Protein AF-A0A7K3ZTG3-F1 (afdb_monomer)

Solvent-accessible surface area (backbone atoms only — not comparable to full-atom values): 6901 Å² total; per-residue (Å²): 134,88,51,70,67,58,52,50,52,51,51,52,49,50,52,51,51,52,53,52,50,30,47,53,45,17,76,74,72,72,50,60,32,68,58,53,50,52,51,50,47,49,45,45,33,78,71,65,55,76,55,61,68,68,61,47,66,69,46,47,60,60,55,48,49,53,50,50,51,50,51,52,47,54,57,53,71,71,48,60,61,66,56,50,66,72,78,26,62,66,57,54,51,48,50,53,50,50,49,52,51,50,51,53,48,53,52,51,51,44,33,72,76,67,66,51,65,78,89,84,112

pLDDT: mean 88.84, std 7.59, range [48.62, 97.12]

Foldseek 3Di:
DQDPVNVVVVVVVVVVVLLVVLVVVCVVVVDDSVVVVVVVCCCCPPVVVVDDPVVCVVCVVVVVVVVVVVVVVVVVVPDPPCCCVPVPPVVVVCVVVVVVCVVCVVLVVCCVPVVDDPVVD

Radius of gyration: 20.31 Å; Cα contacts (8 Å, |Δi|>4): 37; chains: 1; bounding box: 48×40×48 Å

Mean predicted aligned error: 6.9 Å

Sequence (121 aa):
MVDTVSVALLVCGLIVIIGFSANYLFKKTGIPDMLILIFIGIICGPILGVFNPSLIGSFAPFVAAFALTYIMFDGGMNLNIRQVLTNSPKSVLLAILGFIFSVLGVAGFTMLVFNVPVEYG

Structure (mmCIF, N/CA/C/O backbone):
data_AF-A0A7K3ZTG3-F1
#
_entry.id   AF-A0A7K3ZTG3-F1
#
loop_
_atom_site.group_PDB
_atom_site.id
_atom_site.type_symbol
_atom_site.label_atom_id
_atom_site.label_alt_id
_atom_site.label_comp_id
_atom_site.label_asym_id
_atom_site.label_entity_id
_atom_site.label_seq_id
_atom_site.pdbx_PDB_ins_code
_atom_site.Cartn_x
_atom_site.Cartn_y
_atom_site.Cartn_z
_atom_site.occupancy
_atom_site.B_iso_or_equiv
_atom_site.auth_seq_id
_atom_site.auth_c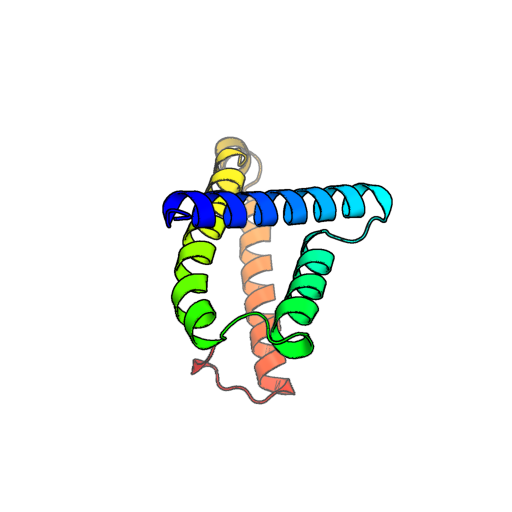omp_id
_atom_site.auth_asym_id
_atom_site.auth_atom_id
_atom_site.pdbx_PDB_model_num
ATOM 1 N N . MET A 1 1 ? 27.896 14.709 -17.436 1.00 61.84 1 MET A N 1
ATOM 2 C CA . MET A 1 1 ? 27.588 13.441 -16.743 1.00 61.84 1 MET A CA 1
ATOM 3 C C . MET A 1 1 ? 26.348 13.715 -15.913 1.00 61.84 1 MET A C 1
ATOM 5 O O . MET A 1 1 ? 26.353 14.728 -15.233 1.00 61.84 1 MET A O 1
ATOM 9 N N . VAL A 1 2 ? 25.262 12.953 -16.066 1.00 78.69 2 VAL A N 1
ATOM 10 C CA . VAL A 1 2 ? 24.070 13.155 -15.223 1.00 78.69 2 VAL A CA 1
ATOM 11 C C . VAL A 1 2 ? 24.327 12.421 -13.915 1.00 78.69 2 VAL A C 1
ATOM 13 O O . VAL A 1 2 ? 24.549 11.212 -13.940 1.00 78.69 2 VAL A O 1
ATOM 16 N N . ASP A 1 3 ? 24.350 13.145 -12.801 1.00 92.56 3 ASP A N 1
ATOM 17 C CA . ASP A 1 3 ? 24.631 12.554 -11.496 1.00 92.56 3 ASP A CA 1
ATOM 18 C C . ASP A 1 3 ? 23.443 11.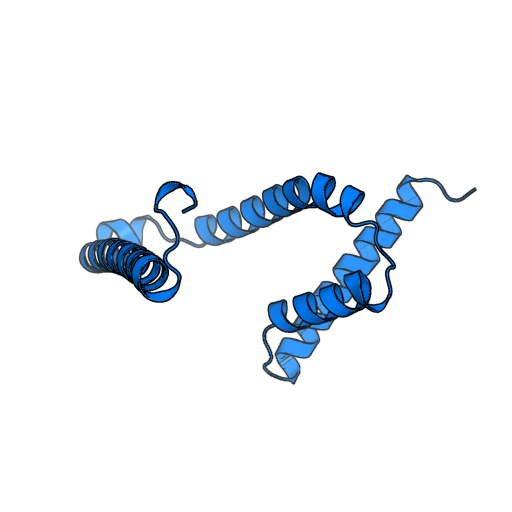715 -11.010 1.00 92.56 3 ASP A C 1
ATOM 20 O O . ASP A 1 3 ? 22.278 12.039 -11.263 1.00 92.56 3 ASP A O 1
ATOM 24 N N . THR A 1 4 ? 23.722 10.646 -10.261 1.00 90.69 4 THR A N 1
ATOM 25 C CA . THR A 1 4 ? 22.702 9.728 -9.720 1.00 90.69 4 THR A CA 1
ATOM 26 C C . THR A 1 4 ? 21.627 10.461 -8.912 1.00 90.69 4 THR A C 1
ATOM 28 O O . THR A 1 4 ? 20.450 10.114 -8.978 1.00 90.69 4 THR A O 1
ATOM 31 N N . VAL A 1 5 ? 22.015 11.520 -8.194 1.00 92.44 5 VAL A N 1
ATOM 32 C CA . VAL A 1 5 ? 21.093 12.370 -7.427 1.00 92.44 5 VAL A CA 1
ATOM 33 C C . VAL A 1 5 ? 20.111 13.094 -8.351 1.00 92.44 5 VAL A C 1
ATOM 35 O O . VAL A 1 5 ? 18.914 13.127 -8.071 1.00 92.44 5 VAL A O 1
ATOM 38 N N . SER A 1 6 ? 20.584 13.628 -9.479 1.00 93.75 6 SER A N 1
ATOM 39 C CA . SER A 1 6 ? 19.738 14.308 -10.465 1.00 93.75 6 SER A CA 1
ATOM 40 C C . SER A 1 6 ? 18.727 13.350 -11.094 1.00 93.75 6 SER A C 1
ATOM 42 O O . SER A 1 6 ? 17.563 13.712 -11.254 1.00 93.75 6 SER A O 1
ATOM 44 N N . VAL A 1 7 ? 19.143 12.115 -11.400 1.00 90.50 7 VAL A N 1
ATOM 45 C CA . VAL A 1 7 ? 18.236 11.076 -11.916 1.00 90.50 7 VAL A CA 1
ATOM 46 C C . VAL A 1 7 ? 17.179 10.709 -10.874 1.00 90.50 7 VAL A C 1
ATOM 48 O O . VAL A 1 7 ? 15.998 10.651 -11.207 1.00 90.50 7 VAL A O 1
ATOM 51 N N . ALA A 1 8 ? 17.568 10.523 -9.610 1.00 87.94 8 ALA A N 1
ATOM 52 C CA . ALA A 1 8 ? 16.629 10.209 -8.534 1.00 87.94 8 ALA A CA 1
ATOM 53 C C . ALA A 1 8 ? 15.585 11.320 -8.334 1.00 87.94 8 ALA A C 1
ATOM 55 O O . ALA A 1 8 ? 14.392 11.034 -8.245 1.00 87.94 8 ALA A O 1
ATOM 56 N N . LEU A 1 9 ? 16.010 12.588 -8.334 1.00 92.44 9 LEU A N 1
ATOM 57 C CA . LEU A 1 9 ? 15.099 13.733 -8.241 1.00 92.44 9 LEU A CA 1
ATOM 58 C C . LEU A 1 9 ? 14.130 13.797 -9.426 1.00 92.44 9 LEU A C 1
ATOM 60 O O . LEU A 1 9 ? 12.944 14.060 -9.226 1.00 92.44 9 LEU A O 1
ATOM 64 N N . LEU A 1 10 ? 14.608 13.521 -10.641 1.00 93.19 10 LEU A N 1
ATOM 65 C CA . LEU A 1 10 ? 13.769 13.496 -11.838 1.00 93.19 10 LEU A CA 1
ATOM 66 C C . LEU A 1 10 ? 12.711 12.387 -11.758 1.00 93.19 10 LEU A C 1
ATOM 68 O O . LEU A 1 10 ? 11.539 12.637 -12.039 1.00 93.19 10 LEU A O 1
ATOM 72 N N . VAL A 1 11 ? 13.098 11.183 -11.330 1.00 88.56 11 VAL A N 1
ATOM 73 C CA . VAL A 1 11 ? 12.174 10.052 -11.155 1.00 88.56 11 VAL A CA 1
ATOM 74 C C . VAL A 1 11 ? 11.140 10.351 -10.069 1.00 88.56 11 VAL A C 1
ATOM 76 O O . VAL A 1 11 ? 9.946 10.185 -10.310 1.00 88.56 11 VAL A O 1
ATOM 79 N N . CYS A 1 12 ? 11.557 10.855 -8.904 1.00 89.19 12 CYS A N 1
ATOM 80 C CA . CYS A 1 12 ? 10.631 11.265 -7.845 1.00 89.19 12 CYS A CA 1
ATOM 81 C C . CYS A 1 12 ? 9.666 12.356 -8.327 1.00 89.19 12 CYS A C 1
ATOM 83 O O . CYS A 1 12 ? 8.465 12.266 -8.077 1.00 89.19 12 CYS A O 1
ATOM 85 N N . GLY A 1 13 ? 10.164 13.354 -9.061 1.00 94.56 13 GLY A N 1
ATOM 86 C CA . GLY A 1 13 ? 9.337 14.402 -9.655 1.00 94.56 13 GLY A CA 1
ATOM 87 C C . GLY A 1 13 ? 8.288 13.842 -10.617 1.00 94.56 13 GLY A C 1
ATOM 88 O O . GLY A 1 13 ? 7.117 14.200 -10.516 1.00 94.56 13 GLY A O 1
ATOM 89 N N . LEU A 1 14 ? 8.672 12.910 -11.495 1.00 92.81 14 LEU A N 1
ATOM 90 C CA . LEU A 1 14 ? 7.734 12.221 -12.386 1.00 92.81 14 LEU A CA 1
ATOM 91 C C . LEU A 1 14 ? 6.663 11.449 -11.609 1.00 92.81 14 LEU A C 1
ATOM 93 O O . LEU A 1 14 ? 5.486 11.556 -11.945 1.00 92.81 14 LEU A O 1
ATOM 97 N N . ILE A 1 15 ? 7.042 10.722 -10.553 1.00 90.06 15 ILE A N 1
ATOM 98 C CA . ILE A 1 15 ? 6.092 9.987 -9.703 1.00 90.06 15 ILE A CA 1
ATOM 99 C C . ILE A 1 15 ? 5.081 10.951 -9.068 1.00 90.06 15 ILE A C 1
ATOM 101 O O . ILE A 1 15 ? 3.877 10.694 -9.118 1.00 90.06 15 ILE A O 1
ATOM 105 N N . VAL A 1 16 ? 5.542 12.083 -8.525 1.00 92.44 16 VAL A N 1
ATOM 106 C CA . VAL A 1 16 ? 4.667 13.106 -7.930 1.00 92.44 16 VAL A CA 1
ATOM 107 C C . VAL A 1 16 ? 3.725 13.704 -8.975 1.00 92.44 16 VAL A C 1
ATOM 109 O O . VAL A 1 16 ? 2.528 13.826 -8.716 1.00 92.44 16 VAL A O 1
ATOM 112 N N . ILE A 1 17 ? 4.227 14.034 -10.168 1.00 95.56 17 ILE A N 1
ATOM 113 C CA . ILE A 1 17 ? 3.410 14.574 -11.264 1.00 95.56 17 ILE A CA 1
ATOM 114 C C . ILE A 1 17 ? 2.338 13.568 -11.688 1.00 95.56 17 ILE A C 1
ATOM 116 O O . ILE A 1 17 ? 1.181 13.954 -11.858 1.00 95.56 17 ILE A O 1
ATOM 120 N N . ILE A 1 18 ? 2.689 12.289 -11.833 1.00 93.12 18 ILE A N 1
ATOM 121 C CA . ILE A 1 18 ? 1.737 11.229 -12.191 1.00 93.12 18 ILE A CA 1
ATOM 122 C C . ILE A 1 18 ? 0.675 11.080 -11.098 1.00 93.12 18 ILE A C 1
ATOM 124 O O . ILE A 1 18 ? -0.515 11.076 -11.410 1.00 93.12 18 ILE A O 1
ATOM 128 N N . GLY A 1 19 ? 1.079 11.022 -9.826 1.00 91.31 19 GLY A N 1
ATOM 129 C CA . GLY A 1 19 ? 0.158 10.912 -8.692 1.00 91.31 19 GLY A CA 1
ATOM 130 C C . GLY A 1 19 ? -0.812 12.090 -8.607 1.00 91.31 19 GLY A C 1
ATOM 131 O O . GLY A 1 19 ? -2.024 11.899 -8.515 1.00 91.31 19 GLY A O 1
ATOM 132 N N . PHE A 1 20 ? -0.303 13.317 -8.729 1.00 93.81 20 PHE A N 1
ATOM 133 C CA . PHE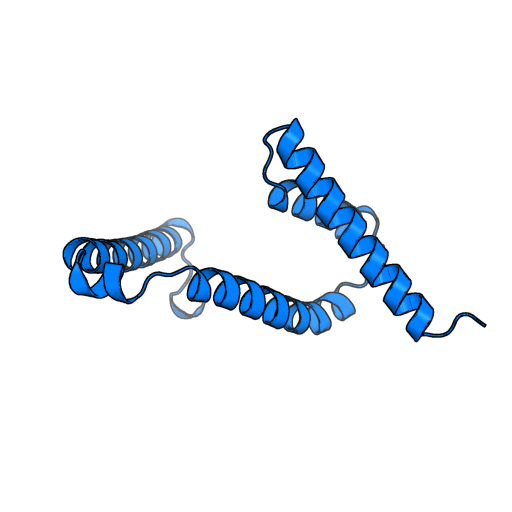 A 1 20 ? -1.141 14.514 -8.725 1.00 93.81 20 PHE A CA 1
ATOM 134 C C . PHE A 1 20 ? -2.069 14.575 -9.944 1.00 93.81 20 PHE A C 1
ATOM 136 O O . PHE A 1 20 ? -3.237 14.939 -9.813 1.00 93.81 20 PHE A O 1
ATOM 143 N N . SER A 1 21 ? -1.586 14.168 -11.120 1.00 93.69 21 SER A N 1
ATOM 144 C CA . SER A 1 21 ? -2.398 14.103 -12.340 1.00 93.69 21 SER A CA 1
ATOM 145 C C . SER A 1 21 ? -3.523 13.075 -12.217 1.00 93.69 21 SER A C 1
ATOM 147 O O . SER A 1 21 ? -4.648 13.360 -12.623 1.00 93.69 21 SER A O 1
ATOM 149 N N . ALA A 1 22 ? -3.258 11.912 -11.615 1.00 91.19 22 ALA A N 1
ATOM 150 C CA . ALA A 1 22 ? -4.275 10.903 -11.329 1.00 91.19 22 ALA A CA 1
ATOM 151 C C . ALA A 1 22 ? -5.329 11.431 -10.343 1.00 91.19 22 ALA A C 1
ATOM 153 O O . ALA A 1 22 ? -6.525 11.279 -10.590 1.00 91.19 22 ALA A O 1
ATOM 154 N N . ASN A 1 23 ? -4.907 12.127 -9.283 1.00 91.81 23 ASN A N 1
ATOM 155 C CA . ASN A 1 23 ? -5.828 12.755 -8.334 1.00 91.81 23 ASN A CA 1
ATOM 156 C C . ASN A 1 23 ? -6.668 13.872 -8.979 1.00 91.81 23 ASN A C 1
ATOM 158 O O . ASN A 1 23 ? -7.867 13.996 -8.726 1.00 91.81 23 ASN A O 1
ATOM 162 N N . TYR A 1 24 ? -6.063 14.664 -9.865 1.00 92.00 24 TYR A N 1
ATOM 163 C CA . TYR A 1 24 ? -6.780 15.668 -10.645 1.00 92.00 24 TYR A CA 1
ATOM 164 C C . TYR A 1 24 ? -7.813 15.025 -11.583 1.00 92.00 24 TYR A C 1
ATOM 166 O O . TYR A 1 24 ? -8.952 15.492 -11.655 1.00 92.00 24 TYR A O 1
ATOM 174 N N . LEU A 1 25 ? -7.453 13.926 -12.256 1.00 89.81 25 LEU A N 1
ATOM 175 C CA . LEU A 1 25 ? -8.390 13.151 -13.068 1.00 89.81 25 LEU A CA 1
ATOM 176 C C . LEU A 1 25 ? -9.533 12.596 -12.220 1.00 89.81 25 LEU A C 1
ATOM 178 O O . LEU A 1 25 ? -10.679 12.749 -12.628 1.00 89.81 25 LEU A O 1
ATOM 182 N N . PHE A 1 26 ? -9.249 12.043 -11.037 1.00 89.62 26 PHE A N 1
ATOM 183 C CA . PHE A 1 26 ? -10.268 11.573 -10.095 1.00 89.62 26 PHE A CA 1
ATOM 184 C C . PHE A 1 26 ? -11.300 12.660 -9.790 1.00 89.62 26 PHE A C 1
ATOM 186 O O . PHE A 1 26 ? -12.499 12.415 -9.900 1.00 89.62 26 PHE A O 1
ATOM 193 N N . LYS A 1 27 ? -10.859 13.890 -9.500 1.00 88.19 27 LYS A N 1
ATOM 194 C CA . LYS A 1 27 ? -11.777 15.011 -9.238 1.00 88.19 27 LYS A CA 1
ATOM 195 C C . LYS A 1 27 ? -12.669 15.359 -10.432 1.00 88.19 27 LYS A C 1
ATOM 197 O O . LYS A 1 27 ? -13.753 15.896 -10.232 1.00 88.19 27 LYS A O 1
ATOM 202 N N . LYS A 1 28 ? -12.224 15.078 -11.661 1.00 89.81 28 LYS A N 1
ATOM 203 C CA . LYS A 1 28 ? -12.962 15.388 -12.893 1.00 89.81 28 LYS A CA 1
ATOM 204 C C . LYS A 1 28 ? -13.856 14.240 -13.373 1.00 89.81 28 LYS A C 1
ATOM 206 O O . LYS A 1 28 ? -14.932 14.506 -13.896 1.00 89.81 28 LYS A O 1
ATOM 211 N N . THR A 1 29 ? -13.415 12.988 -13.245 1.00 87.06 29 THR A N 1
ATOM 212 C CA . THR A 1 29 ? -14.113 11.797 -13.766 1.00 87.06 29 THR A CA 1
ATOM 213 C C . THR A 1 29 ? -14.863 11.013 -12.692 1.00 87.06 29 THR A C 1
ATOM 215 O O . THR A 1 29 ? -15.711 10.193 -13.030 1.00 87.06 29 THR A O 1
ATOM 218 N N . GLY A 1 30 ? -14.557 11.239 -11.412 1.00 87.88 30 GLY A N 1
ATOM 219 C CA . GLY A 1 30 ? -15.090 10.482 -10.277 1.00 87.88 30 GLY A CA 1
ATOM 220 C C . GLY A 1 30 ? -14.446 9.105 -10.074 1.00 87.88 30 GLY A C 1
ATOM 221 O O . GLY A 1 30 ? -14.811 8.403 -9.135 1.00 87.88 30 GLY A O 1
ATOM 222 N N . ILE A 1 31 ? -13.490 8.704 -10.922 1.00 89.75 31 ILE A N 1
ATOM 223 C CA . ILE A 1 31 ? -12.809 7.402 -10.833 1.00 89.75 31 ILE A CA 1
ATOM 224 C C . ILE A 1 31 ? -11.688 7.485 -9.791 1.00 89.75 31 ILE A C 1
ATOM 226 O O . ILE A 1 31 ? -10.790 8.303 -9.994 1.00 89.75 31 ILE A O 1
ATOM 230 N N . PRO A 1 32 ? -11.689 6.655 -8.727 1.00 89.25 32 PRO A N 1
ATOM 231 C CA . PRO A 1 32 ? -10.650 6.669 -7.698 1.00 89.25 32 PRO A CA 1
ATOM 232 C C . PRO A 1 32 ? -9.237 6.689 -8.290 1.00 89.25 32 PRO A C 1
ATOM 234 O O . PRO A 1 32 ? -8.904 5.882 -9.162 1.00 89.25 32 PRO A O 1
ATOM 237 N N . ASP A 1 33 ? -8.396 7.594 -7.798 1.00 92.06 33 ASP A N 1
ATOM 238 C CA . ASP A 1 33 ? -7.022 7.788 -8.274 1.00 92.06 33 ASP A CA 1
ATOM 239 C C . ASP A 1 33 ? -6.170 6.517 -8.160 1.00 92.06 33 ASP A C 1
ATOM 241 O O . ASP A 1 33 ? -5.395 6.214 -9.070 1.00 92.06 33 ASP A O 1
ATOM 245 N N . MET A 1 34 ? -6.382 5.715 -7.115 1.00 91.69 34 MET A N 1
ATOM 246 C CA . MET A 1 34 ? -5.759 4.399 -6.955 1.00 91.69 34 MET A CA 1
ATOM 247 C C . MET A 1 34 ? -6.007 3.480 -8.164 1.00 91.69 34 MET A C 1
ATOM 249 O O . MET A 1 34 ? -5.081 2.805 -8.605 1.00 91.69 34 MET A O 1
ATOM 253 N N . LEU A 1 35 ? -7.214 3.470 -8.747 1.00 93.19 35 LEU A N 1
ATOM 254 C CA . LEU A 1 35 ? -7.512 2.637 -9.921 1.00 93.19 35 LEU A CA 1
ATOM 255 C C . LEU A 1 35 ? -6.736 3.108 -11.154 1.00 93.19 35 LEU A C 1
ATOM 257 O O . LEU A 1 35 ? -6.206 2.289 -11.904 1.00 93.19 35 LEU A O 1
ATOM 261 N N . ILE A 1 36 ? -6.633 4.426 -11.340 1.00 91.69 36 ILE A N 1
ATOM 262 C CA . ILE A 1 36 ? -5.861 5.029 -12.433 1.00 91.69 36 ILE A CA 1
ATOM 263 C C . ILE A 1 36 ? -4.378 4.667 -12.281 1.00 91.69 36 ILE A C 1
ATOM 265 O O . ILE A 1 36 ? -3.739 4.259 -13.250 1.00 91.69 36 ILE A O 1
ATOM 269 N N . LEU A 1 37 ? -3.838 4.757 -11.064 1.00 92.06 37 LEU A N 1
ATOM 270 C CA . LEU A 1 37 ? -2.452 4.400 -10.758 1.00 92.06 37 LEU A CA 1
ATOM 271 C C . LEU A 1 37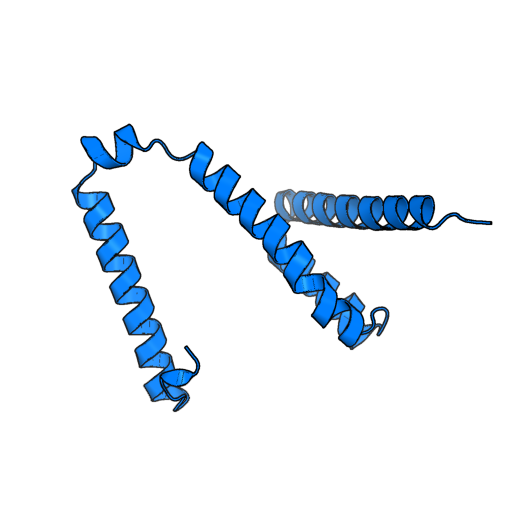 ? -2.172 2.909 -10.981 1.00 92.06 37 LEU A C 1
ATOM 273 O O . LEU A 1 37 ? -1.146 2.575 -11.574 1.00 92.06 37 LEU A O 1
ATOM 277 N N . ILE A 1 38 ? -3.086 2.017 -10.581 1.00 92.81 38 ILE A N 1
ATOM 278 C CA . ILE A 1 38 ? -2.988 0.575 -10.866 1.00 92.81 38 ILE A CA 1
ATOM 279 C C . ILE A 1 38 ? -2.944 0.338 -12.378 1.00 92.81 38 ILE A C 1
ATOM 281 O O . ILE A 1 38 ? -2.091 -0.406 -12.861 1.00 92.81 38 ILE A O 1
ATOM 285 N N . PHE A 1 39 ? -3.819 0.998 -13.138 1.00 92.56 39 PHE A N 1
ATOM 286 C CA . PHE A 1 39 ? -3.876 0.846 -14.589 1.00 92.56 39 PHE A CA 1
ATOM 287 C C . PHE A 1 39 ? -2.588 1.323 -15.273 1.00 92.56 39 PHE A C 1
ATOM 289 O O . PHE A 1 39 ? -2.034 0.614 -16.113 1.00 92.56 39 PHE A O 1
ATOM 296 N N . ILE A 1 40 ? -2.059 2.479 -14.861 1.00 91.12 40 ILE A N 1
ATOM 297 C CA . ILE A 1 40 ? -0.757 2.982 -15.321 1.00 91.12 40 ILE A CA 1
ATOM 298 C C . ILE A 1 40 ? 0.357 1.989 -14.968 1.00 91.12 40 ILE A C 1
ATOM 300 O O . ILE A 1 40 ? 1.197 1.695 -15.813 1.00 91.12 40 ILE A O 1
ATOM 304 N N . GLY A 1 41 ? 0.345 1.423 -13.758 1.00 89.88 41 GLY A N 1
ATOM 305 C CA . GLY A 1 41 ? 1.310 0.410 -13.329 1.00 89.88 41 GLY A CA 1
ATOM 306 C C . GLY A 1 41 ? 1.283 -0.852 -14.196 1.00 89.88 41 GLY A C 1
ATOM 307 O O . GLY A 1 41 ? 2.338 -1.345 -14.588 1.00 89.88 41 GLY A O 1
ATOM 308 N N . ILE A 1 42 ? 0.095 -1.345 -14.558 1.00 91.50 42 ILE A N 1
ATOM 309 C CA . ILE A 1 42 ? -0.070 -2.498 -15.461 1.00 91.50 42 ILE A CA 1
ATOM 310 C C . ILE A 1 42 ? 0.433 -2.164 -16.873 1.00 91.50 42 ILE A C 1
ATOM 312 O O . ILE A 1 42 ? 1.089 -2.984 -17.513 1.00 91.50 42 ILE A O 1
ATOM 316 N N . ILE A 1 43 ? 0.173 -0.952 -17.363 1.00 92.25 43 ILE A N 1
ATOM 317 C CA . ILE A 1 43 ? 0.679 -0.511 -18.665 1.00 92.25 43 ILE A CA 1
ATOM 318 C C . ILE A 1 43 ? 2.209 -0.432 -18.645 1.00 92.25 43 ILE A C 1
ATOM 320 O O . ILE A 1 43 ? 2.880 -1.053 -19.467 1.00 92.25 43 ILE A O 1
ATOM 324 N N . CYS A 1 44 ? 2.797 0.273 -17.685 1.00 89.00 44 CYS A N 1
ATOM 325 C CA . CYS A 1 44 ? 4.244 0.465 -17.654 1.00 89.00 44 CYS A CA 1
ATOM 326 C C . CYS A 1 44 ? 5.027 -0.798 -17.250 1.00 89.00 44 CYS A C 1
ATOM 328 O O . CYS A 1 44 ? 6.174 -0.954 -17.669 1.00 89.00 44 CYS A O 1
ATOM 330 N N . GLY A 1 45 ? 4.431 -1.681 -16.445 1.00 87.12 45 GLY A N 1
ATOM 331 C CA . GLY A 1 45 ? 5.042 -2.917 -15.960 1.00 87.12 45 GLY A CA 1
ATOM 332 C C . GLY A 1 45 ? 5.047 -4.020 -17.025 1.00 87.12 45 GLY A C 1
ATOM 333 O O . GLY A 1 45 ? 5.985 -4.082 -17.814 1.00 87.12 45 GLY A O 1
ATOM 334 N N . PRO A 1 46 ? 4.041 -4.911 -17.061 1.00 85.94 46 PRO A N 1
ATOM 335 C CA . PRO A 1 46 ? 4.020 -6.048 -17.982 1.00 85.94 46 PRO A CA 1
ATOM 336 C C . PRO A 1 46 ? 3.840 -5.675 -19.459 1.00 85.94 46 PRO A C 1
ATOM 338 O O . PRO A 1 46 ? 4.379 -6.378 -20.308 1.00 85.94 46 PRO A O 1
ATOM 341 N N . ILE A 1 47 ? 3.094 -4.611 -19.788 1.00 91.06 47 ILE A N 1
ATOM 342 C CA . ILE A 1 47 ? 2.761 -4.309 -21.193 1.00 91.06 47 ILE A CA 1
ATOM 343 C C . ILE A 1 47 ? 3.944 -3.656 -21.919 1.00 91.06 47 ILE A C 1
ATOM 345 O O . ILE A 1 47 ? 4.311 -4.105 -23.002 1.00 91.06 47 ILE A O 1
ATOM 349 N N . LEU A 1 48 ? 4.554 -2.615 -21.342 1.00 89.75 48 LEU A N 1
ATOM 350 C CA . LEU A 1 48 ? 5.728 -1.968 -21.941 1.00 89.75 48 LEU A CA 1
ATOM 351 C C . LEU A 1 48 ? 7.070 -2.592 -21.519 1.00 89.75 48 LEU A C 1
ATOM 353 O O . LEU A 1 48 ? 8.075 -2.334 -22.177 1.00 89.75 48 LEU A O 1
ATOM 357 N N . GLY A 1 49 ? 7.123 -3.371 -20.433 1.00 86.69 49 GLY A N 1
ATOM 358 C CA . GLY A 1 49 ? 8.363 -3.997 -19.959 1.00 86.69 49 GLY A CA 1
ATOM 359 C C . GLY A 1 49 ? 9.430 -2.999 -19.492 1.00 86.69 49 GLY A C 1
ATOM 360 O O . GLY A 1 49 ? 10.614 -3.326 -19.496 1.00 86.69 49 GLY A O 1
ATOM 361 N N . VAL A 1 50 ? 9.036 -1.776 -19.110 1.00 85.12 50 VAL A N 1
ATOM 362 C CA . VAL A 1 50 ? 9.974 -0.680 -18.779 1.00 85.12 50 VAL A CA 1
ATOM 363 C C . VAL A 1 50 ? 10.736 -0.960 -17.485 1.00 85.12 50 VAL A C 1
ATOM 365 O O . VAL A 1 50 ? 11.845 -0.466 -17.286 1.00 85.12 50 VAL A O 1
ATOM 368 N N . PHE A 1 51 ? 10.145 -1.751 -16.591 1.00 83.50 51 PHE A N 1
ATOM 369 C CA . PHE A 1 51 ? 10.686 -2.001 -15.266 1.00 83.50 51 PHE A CA 1
ATOM 370 C C . PHE A 1 51 ? 11.099 -3.459 -15.077 1.00 83.50 51 PHE A C 1
ATOM 372 O O . PHE A 1 51 ? 10.386 -4.380 -15.470 1.00 83.50 51 PHE A O 1
ATOM 379 N N . ASN A 1 52 ? 12.234 -3.671 -14.405 1.00 83.81 52 ASN A N 1
ATOM 380 C CA . ASN A 1 52 ? 12.699 -5.005 -14.039 1.00 83.81 52 ASN A CA 1
ATOM 381 C C . ASN A 1 52 ? 11.932 -5.516 -12.798 1.00 83.81 52 ASN A C 1
ATOM 383 O O . ASN A 1 52 ? 12.059 -4.906 -11.728 1.00 83.81 52 ASN A O 1
ATOM 387 N N . PRO A 1 53 ? 11.180 -6.632 -12.893 1.00 84.38 53 PRO A N 1
ATOM 388 C CA . PRO A 1 53 ? 10.377 -7.144 -11.782 1.00 84.38 53 PRO A CA 1
ATOM 389 C C . PRO A 1 53 ? 11.193 -7.460 -10.526 1.00 84.38 53 PRO A C 1
ATOM 391 O O . PRO A 1 53 ? 10.707 -7.243 -9.420 1.00 84.38 53 PRO A O 1
ATOM 394 N N . SER A 1 54 ? 12.440 -7.917 -10.674 1.00 87.25 54 SER A N 1
ATOM 395 C CA . SER A 1 54 ? 13.305 -8.261 -9.542 1.00 87.25 54 SER A CA 1
ATOM 396 C C . SER A 1 54 ? 13.716 -7.023 -8.746 1.00 87.25 54 SER A C 1
ATOM 398 O O . SER A 1 54 ? 13.666 -7.034 -7.519 1.00 87.25 54 SER A O 1
ATOM 400 N N . LEU A 1 55 ? 14.060 -5.927 -9.434 1.00 84.56 55 LEU A N 1
ATOM 401 C CA . LEU A 1 55 ? 14.397 -4.659 -8.776 1.00 84.56 55 LEU A CA 1
ATOM 402 C C . LEU A 1 55 ? 13.185 -4.069 -8.045 1.00 84.56 55 LEU A C 1
ATOM 404 O O . LEU A 1 55 ? 13.313 -3.607 -6.912 1.00 84.56 55 LEU A O 1
ATOM 408 N N . ILE A 1 56 ? 12.003 -4.125 -8.666 1.00 84.81 56 ILE A N 1
ATOM 409 C CA . ILE A 1 56 ? 10.759 -3.665 -8.038 1.00 84.81 56 ILE A CA 1
ATOM 410 C C . ILE A 1 56 ? 10.415 -4.541 -6.834 1.00 84.81 56 ILE A C 1
ATOM 412 O O . ILE A 1 56 ? 10.096 -4.003 -5.784 1.00 84.81 56 ILE A 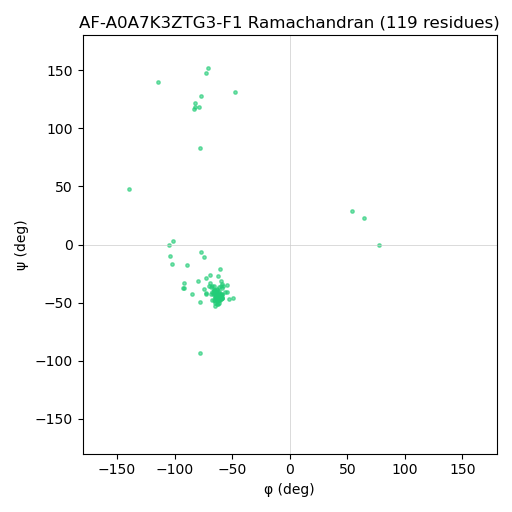O 1
ATOM 416 N N . GLY A 1 57 ? 10.511 -5.867 -6.949 1.00 87.69 57 GLY A N 1
ATOM 417 C CA . GLY A 1 57 ? 10.185 -6.794 -5.864 1.00 87.69 57 GLY A CA 1
ATOM 418 C C . GLY A 1 57 ? 11.040 -6.582 -4.614 1.00 87.69 57 GLY A C 1
ATOM 419 O O . GLY A 1 57 ? 10.531 -6.684 -3.501 1.00 87.69 57 GLY A O 1
ATOM 420 N N . SER A 1 58 ? 12.315 -6.219 -4.776 1.00 90.31 58 SER A N 1
ATOM 421 C CA . SER A 1 58 ? 13.189 -5.891 -3.643 1.00 90.31 58 SER A CA 1
ATOM 422 C C . SER A 1 58 ? 12.982 -4.474 -3.100 1.00 90.31 58 SER A C 1
ATOM 424 O O . SER A 1 58 ? 13.157 -4.264 -1.904 1.00 90.31 58 SER A O 1
ATOM 426 N N . PHE A 1 59 ? 12.616 -3.496 -3.937 1.00 86.94 59 PHE A N 1
ATOM 427 C CA . PHE A 1 59 ? 12.497 -2.090 -3.523 1.00 86.94 59 PHE A CA 1
ATOM 428 C C . PHE A 1 59 ? 11.088 -1.694 -3.049 1.00 86.94 59 PHE A C 1
ATOM 430 O O . PHE A 1 59 ? 10.940 -0.879 -2.136 1.00 86.94 59 PHE A O 1
ATOM 437 N N . ALA A 1 60 ? 10.044 -2.286 -3.632 1.00 89.31 60 ALA A N 1
ATOM 438 C CA . ALA A 1 60 ? 8.646 -1.988 -3.335 1.00 89.31 60 ALA A CA 1
ATOM 439 C C . ALA A 1 60 ? 8.285 -2.147 -1.849 1.0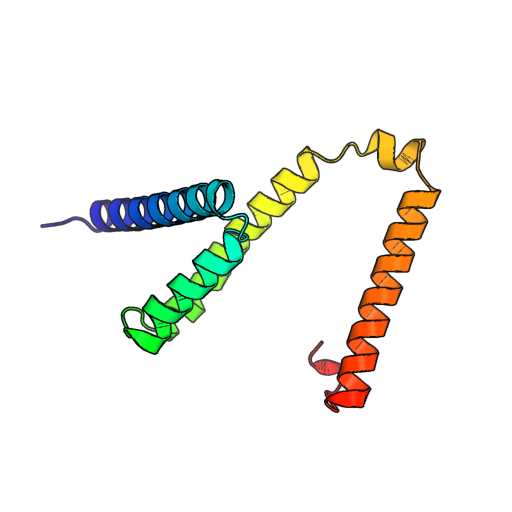0 89.31 60 ALA A C 1
ATOM 441 O O . ALA A 1 60 ? 7.598 -1.260 -1.347 1.00 89.31 60 ALA A O 1
ATOM 442 N N . PRO A 1 61 ? 8.764 -3.171 -1.109 1.00 93.94 61 PRO A N 1
ATOM 443 C CA . PRO A 1 61 ? 8.479 -3.288 0.320 1.00 93.94 61 PRO A CA 1
ATOM 444 C C . PRO A 1 61 ? 8.959 -2.082 1.134 1.00 93.94 61 PRO A C 1
ATOM 446 O O . PRO A 1 61 ? 8.255 -1.640 2.038 1.00 93.94 61 PRO A O 1
ATOM 449 N N . PHE A 1 62 ? 10.113 -1.498 0.793 1.00 93.06 62 PHE A N 1
ATOM 450 C CA . PHE A 1 62 ? 10.631 -0.317 1.489 1.00 93.06 62 PHE A CA 1
ATOM 451 C C . PHE A 1 62 ? 9.745 0.905 1.245 1.00 93.06 62 PHE A C 1
ATOM 453 O O . PHE A 1 62 ? 9.348 1.584 2.190 1.00 93.06 62 PHE A O 1
ATOM 460 N N . VAL A 1 63 ? 9.380 1.163 -0.014 1.00 90.19 63 VAL A N 1
ATOM 461 C CA . VAL A 1 63 ? 8.491 2.282 -0.368 1.00 90.19 63 VAL A CA 1
ATOM 462 C C . VAL A 1 63 ? 7.100 2.082 0.228 1.00 90.19 63 VAL A C 1
ATOM 464 O O . VAL A 1 63 ? 6.533 3.024 0.776 1.00 90.19 63 VAL A O 1
ATOM 467 N N . ALA A 1 64 ? 6.565 0.861 0.171 1.00 93.25 64 ALA A N 1
ATOM 468 C CA . ALA A 1 64 ? 5.279 0.510 0.760 1.00 93.25 64 ALA A CA 1
ATOM 469 C C . ALA A 1 64 ? 5.286 0.705 2.279 1.00 93.25 64 ALA A C 1
ATOM 471 O O . ALA A 1 64 ? 4.321 1.239 2.812 1.00 93.25 64 ALA A O 1
ATOM 472 N N . ALA A 1 65 ? 6.375 0.357 2.971 1.00 96.19 65 ALA A N 1
ATOM 473 C CA . ALA A 1 65 ? 6.514 0.611 4.400 1.00 96.19 65 ALA A CA 1
ATOM 474 C C . ALA A 1 65 ? 6.481 2.114 4.719 1.00 96.19 65 ALA A C 1
ATOM 476 O O . ALA A 1 65 ? 5.751 2.526 5.621 1.00 96.19 65 ALA A O 1
ATOM 477 N N . PHE A 1 66 ? 7.203 2.947 3.960 1.00 94.88 66 PHE A N 1
ATOM 478 C CA . PHE A 1 66 ? 7.149 4.405 4.126 1.00 94.88 66 PHE A CA 1
ATOM 479 C C . PHE A 1 66 ? 5.756 4.970 3.828 1.00 94.88 66 PHE A C 1
ATOM 481 O O . PHE A 1 66 ? 5.233 5.754 4.619 1.00 94.88 66 PHE A O 1
ATOM 488 N N . ALA A 1 67 ? 5.135 4.545 2.727 1.00 93.56 67 ALA A N 1
ATOM 489 C CA . ALA A 1 67 ? 3.799 4.984 2.339 1.00 93.56 67 ALA A CA 1
ATOM 490 C C . ALA A 1 67 ? 2.746 4.572 3.377 1.00 93.56 67 ALA A C 1
ATOM 492 O O . ALA A 1 67 ? 1.967 5.410 3.822 1.00 93.56 67 ALA A O 1
ATOM 493 N N . LEU A 1 68 ? 2.758 3.312 3.819 1.00 96.44 68 LEU A N 1
ATOM 494 C CA . LEU A 1 68 ? 1.854 2.799 4.846 1.00 96.44 68 LEU A CA 1
ATOM 495 C C . LEU A 1 68 ? 2.058 3.525 6.173 1.00 96.44 68 LEU A C 1
ATOM 497 O O . LEU A 1 68 ? 1.081 3.919 6.799 1.00 96.44 68 LEU A O 1
ATOM 501 N N . THR A 1 69 ? 3.310 3.750 6.579 1.00 96.94 69 THR A N 1
ATOM 502 C CA . THR A 1 69 ? 3.625 4.510 7.797 1.00 96.94 69 THR A CA 1
ATOM 503 C C . THR A 1 69 ? 3.045 5.916 7.717 1.00 96.94 69 THR A C 1
ATOM 505 O O . THR A 1 69 ? 2.391 6.350 8.658 1.00 96.94 69 THR A O 1
ATOM 508 N N . TYR A 1 70 ? 3.219 6.611 6.590 1.00 94.44 70 TYR A N 1
ATOM 509 C CA . TYR A 1 70 ? 2.648 7.941 6.386 1.00 94.44 70 TYR A CA 1
ATOM 510 C C . TYR A 1 70 ? 1.112 7.927 6.411 1.00 94.44 70 TYR A C 1
ATOM 512 O O . TYR A 1 70 ? 0.513 8.733 7.117 1.00 94.44 70 TYR A O 1
ATOM 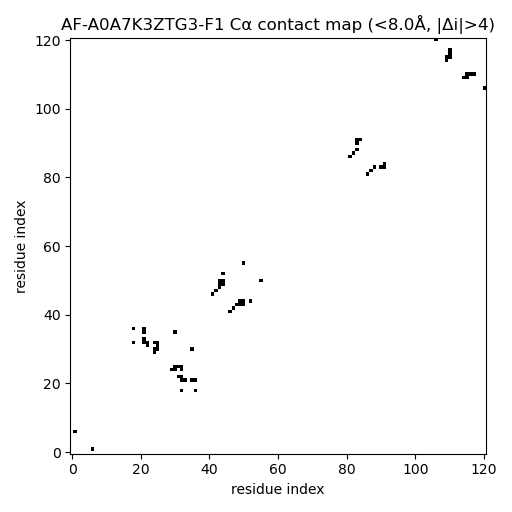520 N N . ILE A 1 71 ? 0.473 6.984 5.711 1.00 94.38 71 ILE A N 1
ATOM 521 C CA . ILE A 1 71 ? -0.993 6.845 5.671 1.00 94.38 71 ILE A CA 1
ATOM 522 C C . ILE A 1 71 ? -1.558 6.527 7.063 1.00 94.38 71 ILE A C 1
ATOM 524 O O . IL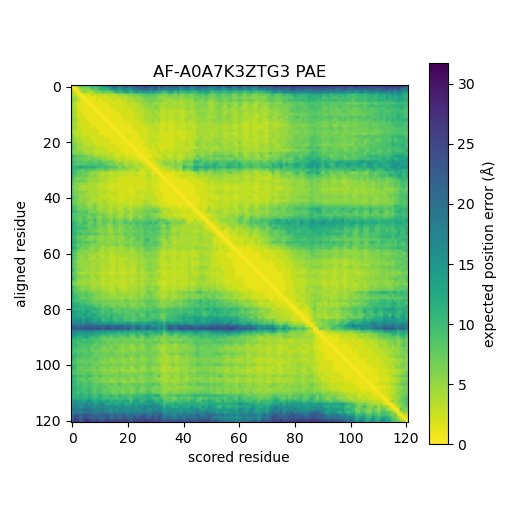E A 1 71 ? -2.543 7.130 7.484 1.00 94.38 71 ILE A O 1
ATOM 528 N N . MET A 1 72 ? -0.941 5.600 7.802 1.00 95.75 72 MET A N 1
ATOM 529 C CA . MET A 1 72 ? -1.360 5.261 9.166 1.00 95.75 72 MET A CA 1
ATOM 530 C C . MET A 1 72 ? -1.121 6.414 10.137 1.00 95.75 72 MET A C 1
ATOM 532 O O . MET A 1 72 ? -1.928 6.626 11.040 1.00 95.75 72 MET A O 1
ATOM 536 N N . PHE A 1 73 ? -0.036 7.166 9.952 1.00 96.56 73 PHE A N 1
ATOM 537 C CA . PHE A 1 73 ? 0.253 8.347 10.753 1.00 96.56 73 PHE A CA 1
ATOM 538 C C . PHE A 1 73 ? -0.782 9.449 10.513 1.00 96.56 73 PHE A C 1
ATOM 540 O O . PHE A 1 73 ? -1.344 9.966 11.475 1.00 96.56 73 PHE A O 1
ATOM 547 N N . ASP A 1 74 ? -1.100 9.755 9.255 1.00 95.19 74 ASP A N 1
ATOM 548 C CA . ASP A 1 74 ? -2.139 10.724 8.900 1.00 95.19 74 ASP A CA 1
ATOM 549 C C . ASP A 1 74 ? -3.520 10.294 9.423 1.00 95.19 74 ASP A C 1
ATOM 551 O O . ASP A 1 74 ? -4.198 11.059 10.114 1.00 95.19 74 ASP A O 1
ATOM 555 N N . GLY A 1 75 ? -3.906 9.032 9.210 1.00 92.44 75 GLY A N 1
ATOM 556 C CA . GLY A 1 75 ? -5.157 8.483 9.741 1.00 92.44 75 GLY A CA 1
ATOM 557 C C . GLY A 1 75 ? -5.222 8.491 11.273 1.00 92.44 75 GLY A C 1
ATOM 558 O O . GLY A 1 75 ? -6.276 8.763 11.848 1.00 92.44 75 GLY A O 1
ATOM 559 N N . GLY A 1 76 ? -4.096 8.240 11.946 1.00 91.62 76 GLY A N 1
ATOM 560 C CA . GLY A 1 76 ? -3.987 8.253 13.404 1.00 91.62 76 GLY A CA 1
ATOM 561 C C . GLY A 1 76 ? -4.026 9.658 14.007 1.00 91.62 76 GLY A C 1
ATOM 562 O O . GLY A 1 76 ? -4.719 9.871 14.999 1.00 91.62 76 GLY A O 1
ATOM 563 N N . MET A 1 77 ? -3.338 10.634 13.406 1.00 93.19 77 MET A N 1
ATOM 564 C CA . MET A 1 77 ? -3.346 12.030 13.867 1.00 93.19 77 MET A CA 1
ATOM 565 C C . MET A 1 77 ? -4.722 12.686 13.732 1.00 93.19 77 MET A C 1
ATOM 567 O O . MET A 1 77 ? -5.108 13.485 14.584 1.00 93.19 77 MET A O 1
ATOM 571 N N . ASN A 1 78 ? -5.470 12.343 12.683 1.00 91.31 78 ASN A N 1
ATOM 572 C CA . ASN A 1 78 ? -6.831 12.837 12.477 1.00 91.31 78 ASN A CA 1
ATOM 573 C C . ASN A 1 78 ? -7.872 12.127 13.370 1.00 91.31 78 ASN A C 1
ATOM 575 O O . ASN A 1 78 ? -9.037 12.533 13.407 1.00 91.31 78 ASN A O 1
ATOM 579 N N . LEU A 1 79 ? -7.483 11.086 14.119 1.00 89.69 79 LEU A N 1
ATOM 580 C CA . LEU A 1 79 ? -8.383 10.347 14.999 1.00 89.69 79 LEU A CA 1
ATOM 581 C C . LEU A 1 79 ? -8.545 11.053 16.352 1.00 89.69 79 LEU A C 1
ATOM 583 O O . LEU A 1 79 ? -7.621 11.147 17.160 1.00 89.69 79 LEU A O 1
ATOM 587 N N . ASN A 1 80 ? -9.768 11.487 16.666 1.00 88.25 80 ASN A N 1
ATOM 588 C CA . ASN A 1 80 ? -10.081 12.035 17.985 1.00 88.25 80 ASN A CA 1
ATOM 589 C C . ASN A 1 80 ? -10.264 10.907 19.017 1.00 88.25 80 ASN A C 1
ATOM 591 O O . ASN A 1 80 ? -11.383 10.488 19.321 1.00 88.25 80 ASN A O 1
ATOM 595 N N . ILE A 1 81 ? -9.145 10.424 19.567 1.00 86.06 81 ILE A N 1
ATOM 596 C CA . ILE A 1 81 ? -9.077 9.312 20.534 1.00 86.06 81 ILE A CA 1
ATOM 597 C C . ILE A 1 81 ? -10.085 9.508 21.676 1.00 86.06 81 ILE A C 1
ATOM 599 O O . ILE A 1 81 ? -10.840 8.600 22.020 1.00 86.06 81 ILE A O 1
ATOM 603 N N . ARG A 1 82 ? -10.155 10.722 22.233 1.00 84.50 82 ARG A N 1
ATOM 604 C CA . ARG A 1 82 ? -11.038 11.036 23.362 1.00 84.50 82 ARG A CA 1
ATOM 605 C C . ARG A 1 82 ? -12.516 10.900 22.997 1.00 84.50 82 ARG A C 1
ATOM 607 O O . ARG A 1 82 ? -13.290 10.357 23.779 1.00 84.50 82 ARG A O 1
ATOM 614 N N . GLN A 1 83 ? -12.922 11.360 21.818 1.00 84.75 83 GLN A N 1
ATOM 615 C CA . GLN A 1 83 ? -14.303 11.224 21.360 1.00 84.75 83 GLN A CA 1
ATOM 616 C C . GLN A 1 83 ? -14.681 9.756 21.127 1.00 84.75 83 GLN A C 1
ATOM 618 O O . GLN A 1 83 ? -15.767 9.343 21.541 1.00 84.75 83 GLN A O 1
ATOM 623 N N . VAL A 1 84 ? -13.776 8.973 20.536 1.00 84.50 84 VAL A N 1
ATOM 624 C CA . VAL A 1 84 ? -13.970 7.537 20.285 1.00 84.50 84 VAL A CA 1
ATOM 625 C C . VAL A 1 84 ? -14.125 6.765 21.601 1.00 84.50 84 VAL A C 1
ATOM 627 O O . VAL A 1 84 ? -15.082 6.007 21.752 1.00 84.50 84 VAL A O 1
ATOM 630 N N . LEU A 1 85 ? -13.240 7.002 22.576 1.00 80.12 85 LEU A N 1
ATOM 631 C CA . LEU A 1 85 ? -13.245 6.297 23.864 1.00 80.12 85 LEU A CA 1
ATOM 632 C C . LEU A 1 85 ? -14.362 6.747 24.815 1.00 80.12 85 LEU A C 1
ATOM 634 O O . LEU A 1 85 ? -14.929 5.914 25.515 1.00 80.12 85 LEU A O 1
ATOM 638 N N . THR A 1 86 ? -14.686 8.041 24.870 1.00 80.12 86 THR A N 1
ATOM 639 C CA . THR A 1 86 ? -15.622 8.567 25.880 1.00 80.12 86 THR A CA 1
ATOM 640 C C . THR A 1 86 ? -17.073 8.616 25.400 1.00 80.12 86 THR A C 1
ATOM 642 O O . THR A 1 86 ? -17.972 8.344 26.188 1.00 80.12 86 THR A O 1
ATOM 645 N N . ASN A 1 87 ? -17.332 8.940 24.129 1.00 70.31 87 ASN A N 1
ATOM 646 C CA . ASN A 1 87 ? -18.703 9.160 23.643 1.00 70.31 87 ASN A CA 1
ATOM 647 C C . ASN A 1 87 ? -19.258 7.995 22.812 1.00 70.31 87 ASN A C 1
ATOM 649 O O . ASN A 1 87 ? -20.438 8.003 22.477 1.00 70.31 87 ASN A O 1
ATOM 653 N N . SER A 1 88 ? -18.434 7.013 22.428 1.00 72.12 88 SER A N 1
ATOM 654 C CA . SER A 1 88 ? -18.825 5.982 21.452 1.00 72.12 88 SER A CA 1
ATOM 655 C C . SER A 1 88 ? -18.354 4.552 21.782 1.00 72.12 88 SER A C 1
ATOM 657 O O . SER A 1 88 ? -17.892 3.847 20.882 1.00 72.12 88 SER A O 1
ATOM 659 N N . PRO A 1 89 ? -18.531 4.040 23.019 1.00 79.50 89 PRO A N 1
ATOM 660 C CA . PRO A 1 89 ? -18.158 2.657 23.347 1.00 79.50 89 PRO A CA 1
ATOM 661 C C . PRO A 1 89 ? -18.901 1.625 22.480 1.00 79.50 89 PRO A C 1
ATOM 663 O O . PRO A 1 89 ? -18.343 0.589 22.125 1.00 79.50 89 PRO A O 1
ATOM 666 N N . LYS A 1 90 ? -20.140 1.927 22.063 1.00 85.06 90 LYS A N 1
ATOM 667 C CA . LYS A 1 90 ? -20.884 1.081 21.118 1.00 85.06 90 LYS A CA 1
ATOM 668 C C . LYS A 1 90 ? -20.285 1.078 19.711 1.00 85.06 90 LYS A C 1
ATOM 670 O O . LYS A 1 90 ? -20.285 0.027 19.083 1.00 85.06 90 LYS A O 1
ATOM 675 N N . SER A 1 91 ? -19.753 2.202 19.230 1.00 86.25 91 SER A N 1
ATOM 676 C CA . SER A 1 91 ? -19.108 2.265 17.910 1.00 86.25 91 SER A CA 1
ATOM 677 C C . SER A 1 91 ? -17.783 1.512 17.900 1.00 86.25 91 SER A C 1
ATOM 679 O O . SER A 1 91 ? -17.479 0.845 16.920 1.00 86.25 91 SER A O 1
ATOM 681 N N . VAL A 1 92 ? -17.029 1.553 19.005 1.00 87.94 92 VAL A N 1
ATOM 682 C CA . VAL A 1 92 ? -15.815 0.738 19.170 1.00 87.94 92 VAL A CA 1
ATOM 683 C C . VAL A 1 92 ? -16.162 -0.748 19.147 1.00 87.94 92 VAL A C 1
ATOM 685 O O . VAL A 1 92 ? -15.557 -1.506 18.393 1.00 87.94 92 VAL A O 1
ATOM 688 N N . LEU A 1 93 ? -17.177 -1.165 19.910 1.00 90.94 93 LEU A N 1
ATOM 689 C CA . LEU A 1 93 ? -17.639 -2.553 19.901 1.00 90.94 93 LEU A CA 1
ATOM 690 C C . LEU A 1 93 ? -18.107 -2.985 18.504 1.00 90.94 93 LEU A C 1
ATOM 692 O O . LEU A 1 93 ? -17.761 -4.074 18.055 1.00 90.94 93 LEU A O 1
ATOM 696 N N . LEU A 1 94 ? -18.860 -2.130 17.808 1.00 92.12 94 LEU A N 1
ATOM 697 C CA . LEU A 1 94 ? -19.340 -2.407 16.457 1.00 92.12 94 LEU A CA 1
ATOM 698 C C . LEU A 1 94 ? -18.189 -2.498 15.449 1.00 92.12 94 LEU A C 1
ATOM 700 O O . LEU A 1 94 ? -18.218 -3.372 14.590 1.00 92.12 94 LEU A O 1
ATOM 704 N N . ALA A 1 95 ? -17.168 -1.648 15.568 1.00 91.62 95 ALA A N 1
ATOM 705 C CA . ALA A 1 95 ? -15.980 -1.700 14.724 1.00 91.62 95 ALA A CA 1
ATOM 706 C C . ALA A 1 95 ? -15.18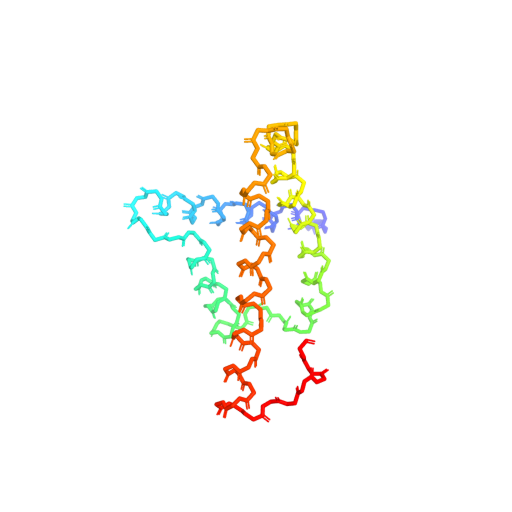6 -2.993 14.948 1.00 91.62 95 ALA A C 1
ATOM 708 O O . ALA A 1 95 ? -14.825 -3.657 13.981 1.00 91.62 95 ALA A O 1
ATOM 709 N N . ILE A 1 96 ? -14.969 -3.389 16.207 1.00 93.69 96 ILE A N 1
ATOM 710 C CA . ILE A 1 96 ? -14.254 -4.627 16.550 1.00 93.69 96 ILE A CA 1
ATOM 711 C C . ILE A 1 96 ? -15.035 -5.849 16.064 1.00 93.69 96 ILE A C 1
ATOM 713 O O . ILE A 1 96 ? -14.472 -6.703 15.383 1.00 93.69 96 ILE A O 1
ATOM 717 N N . LEU A 1 97 ? -16.332 -5.931 16.375 1.00 96.44 97 LEU A N 1
ATOM 718 C CA . LEU A 1 97 ? -17.170 -7.042 15.929 1.00 96.44 97 LEU A CA 1
ATOM 719 C C . LEU A 1 97 ? -17.255 -7.085 14.405 1.00 96.44 97 LEU A C 1
ATOM 721 O O . LEU A 1 97 ? -17.035 -8.140 13.824 1.00 96.44 97 LEU A O 1
ATOM 725 N N . GLY A 1 98 ? -17.522 -5.955 13.752 1.00 95.75 98 GLY A N 1
ATOM 726 C CA . GLY A 1 98 ? -17.593 -5.865 12.296 1.00 95.75 98 GLY A CA 1
ATOM 727 C C . GLY A 1 98 ? -16.286 -6.282 11.627 1.00 95.75 98 GLY A C 1
ATOM 728 O O . GLY A 1 98 ? -16.316 -7.046 10.667 1.00 95.75 98 GLY A O 1
ATOM 729 N N . PHE A 1 99 ? -15.144 -5.860 12.172 1.00 96.12 99 PHE A N 1
ATOM 730 C CA . PHE A 1 99 ? -13.831 -6.282 11.696 1.00 96.12 99 PHE A CA 1
ATOM 731 C C . PHE A 1 99 ? -13.637 -7.795 11.843 1.00 96.12 99 PHE A C 1
ATOM 733 O O . PHE A 1 99 ? -13.330 -8.459 10.858 1.00 96.12 99 PHE A O 1
ATOM 740 N N . ILE A 1 100 ? -13.889 -8.360 13.028 1.00 97.12 100 ILE A N 1
ATOM 741 C CA . ILE A 1 100 ? -13.751 -9.804 13.276 1.00 97.12 100 ILE A CA 1
ATOM 742 C C . ILE A 1 100 ? -14.680 -10.608 12.360 1.00 97.12 100 ILE A C 1
ATOM 744 O O . ILE A 1 100 ? -14.232 -11.547 11.708 1.00 97.12 100 ILE A O 1
ATOM 748 N N . PHE A 1 101 ? -15.956 -10.231 12.262 1.00 97.12 101 PHE A N 1
ATOM 749 C CA . PHE A 1 101 ? -16.916 -10.904 11.385 1.00 97.12 101 PHE A CA 1
ATOM 750 C C . PHE A 1 101 ? -16.538 -10.775 9.909 1.00 97.12 101 PHE A C 1
ATOM 752 O O . PHE A 1 101 ? -16.674 -11.747 9.173 1.00 97.12 101 PHE A O 1
ATOM 759 N N . SER A 1 102 ? -16.037 -9.617 9.472 1.00 96.06 102 SER A N 1
ATOM 760 C CA . SER A 1 102 ? -15.559 -9.430 8.101 1.00 96.06 102 SER A CA 1
ATOM 761 C C . SER A 1 102 ? -14.353 -10.318 7.810 1.00 96.06 102 SER A C 1
ATOM 763 O O . SER A 1 102 ? -14.327 -10.976 6.774 1.00 96.06 102 SER A O 1
ATOM 765 N N . VAL A 1 103 ? -13.373 -10.373 8.715 1.00 94.81 103 VAL A N 1
ATOM 766 C CA . VAL A 1 103 ? -12.175 -11.208 8.556 1.00 94.81 103 VAL A CA 1
ATOM 767 C C . VAL A 1 103 ? -12.557 -12.684 8.520 1.00 94.81 103 VAL A C 1
ATOM 769 O O . VAL A 1 103 ? -12.199 -13.376 7.574 1.00 94.81 103 VAL A O 1
ATOM 772 N N . LEU A 1 104 ? -13.342 -13.159 9.490 1.00 94.31 104 LEU A N 1
ATOM 773 C CA . LEU A 1 104 ? -13.799 -14.550 9.537 1.00 94.31 104 LEU A CA 1
ATOM 774 C C . LEU A 1 104 ? -14.688 -14.908 8.341 1.00 94.31 104 LEU A C 1
ATOM 776 O O . LEU A 1 104 ? -14.575 -16.006 7.803 1.00 94.31 104 LEU A O 1
ATOM 780 N N . GLY A 1 105 ? -15.547 -13.987 7.904 1.00 94.31 105 GLY A N 1
ATOM 781 C CA . GLY A 1 105 ? -16.413 -14.173 6.745 1.00 94.31 105 GLY A CA 1
ATOM 782 C C . GLY A 1 105 ? -15.619 -14.311 5.450 1.00 94.31 105 GLY A C 1
ATOM 783 O O . GLY A 1 105 ? -15.830 -15.264 4.703 1.00 94.31 105 GLY A O 1
ATOM 784 N N . VAL A 1 106 ? -14.668 -13.406 5.201 1.00 93.25 106 VAL A N 1
ATOM 785 C CA . VAL A 1 106 ? -13.800 -13.456 4.014 1.00 93.25 106 VAL A CA 1
ATOM 786 C C . VAL A 1 106 ? -12.872 -14.671 4.065 1.00 93.25 106 VAL A C 1
ATOM 788 O O . VAL A 1 106 ? -12.737 -15.371 3.060 1.00 93.25 106 VAL A O 1
ATOM 791 N N . ALA A 1 107 ? -12.282 -14.972 5.225 1.00 90.94 107 ALA A N 1
ATOM 792 C CA . ALA A 1 107 ? -11.432 -16.145 5.411 1.00 90.94 107 ALA A CA 1
ATOM 793 C C . ALA A 1 107 ? -12.212 -17.445 5.156 1.00 90.94 107 ALA A C 1
ATOM 795 O O . ALA A 1 107 ? -11.795 -18.264 4.340 1.00 90.94 107 ALA A O 1
ATOM 796 N N . GLY A 1 108 ? -13.387 -17.604 5.773 1.00 91.12 108 GLY A N 1
ATOM 797 C CA . GLY A 1 108 ? -14.245 -18.774 5.587 1.00 91.12 108 GLY A CA 1
ATOM 798 C C . GLY A 1 108 ? -14.752 -18.919 4.152 1.00 91.12 108 GLY A C 1
ATOM 799 O O . GLY A 1 108 ? -14.714 -20.015 3.595 1.00 91.12 108 GLY A O 1
ATOM 800 N N . PHE A 1 109 ? -15.164 -17.819 3.514 1.00 91.94 109 PHE A N 1
ATOM 801 C CA . PHE A 1 109 ? -15.559 -17.823 2.103 1.00 91.94 109 PHE A CA 1
ATOM 802 C C . PHE A 1 109 ? -14.416 -18.296 1.199 1.00 91.94 109 PHE A C 1
ATOM 804 O O . PHE A 1 109 ? -14.614 -19.157 0.342 1.00 91.94 109 PHE A O 1
ATOM 811 N N . THR A 1 110 ? -13.206 -17.782 1.427 1.00 91.06 110 THR A N 1
ATOM 812 C CA . THR A 1 110 ? -12.026 -18.147 0.635 1.00 91.06 110 THR A CA 1
ATOM 813 C C . THR A 1 110 ? -11.661 -19.620 0.829 1.00 91.06 110 THR A C 1
ATOM 815 O O . THR A 1 110 ? -11.401 -20.316 -0.150 1.00 91.06 110 THR A O 1
ATOM 818 N N . MET A 1 111 ? -11.725 -20.140 2.058 1.00 87.19 111 MET A N 1
ATOM 819 C CA . MET A 1 111 ? -11.485 -21.562 2.339 1.00 87.19 111 MET A CA 1
ATOM 820 C C . MET A 1 111 ? -12.509 -22.476 1.659 1.00 87.19 111 MET A C 1
ATOM 822 O O . MET A 1 111 ? -12.134 -23.493 1.083 1.00 87.19 111 MET A O 1
ATOM 826 N N . LEU A 1 112 ? -13.798 -22.128 1.692 1.00 88.38 112 LEU A N 1
ATOM 827 C CA . LEU A 1 112 ? -14.854 -22.974 1.126 1.00 88.38 112 LEU A CA 1
ATOM 828 C C . LEU A 1 112 ? -14.856 -22.973 -0.405 1.00 88.38 112 LEU A C 1
ATOM 830 O O . LEU A 1 112 ? -15.046 -24.024 -1.013 1.00 88.38 112 LEU A O 1
ATOM 834 N N . VAL A 1 113 ? -14.652 -21.809 -1.029 1.00 92.19 113 VAL A N 1
ATOM 835 C CA . VAL A 1 113 ? -14.739 -21.657 -2.491 1.00 92.19 113 VAL A CA 1
ATOM 836 C C . VAL A 1 113 ? -13.425 -22.016 -3.179 1.00 92.19 113 VAL A C 1
ATOM 838 O O . VAL A 1 113 ? -13.439 -22.686 -4.208 1.00 92.19 113 VAL A O 1
ATOM 841 N N . PHE A 1 114 ? -12.292 -21.589 -2.619 1.00 88.31 114 PHE A N 1
ATOM 842 C CA . PHE A 1 114 ? -10.976 -21.740 -3.244 1.00 88.31 114 PHE A CA 1
ATOM 843 C C . PHE A 1 114 ? -10.119 -22.847 -2.608 1.00 88.31 114 PHE A C 1
ATOM 845 O O . PHE A 1 114 ? -9.011 -23.085 -3.078 1.00 88.31 114 PHE A O 1
ATOM 852 N N . ASN A 1 115 ? -10.621 -23.540 -1.573 1.00 84.44 115 ASN A N 1
ATOM 853 C CA . ASN A 1 115 ? -9.931 -24.635 -0.869 1.00 84.44 115 ASN A CA 1
ATOM 854 C C . ASN A 1 115 ? -8.527 -24.258 -0.352 1.00 84.44 115 ASN A C 1
ATOM 856 O O . ASN A 1 115 ? -7.637 -25.099 -0.247 1.00 84.44 115 ASN A O 1
ATOM 860 N N . VAL A 1 116 ? -8.316 -22.973 -0.049 1.00 81.69 116 VAL A N 1
ATOM 861 C CA . VAL A 1 116 ? -7.021 -22.462 0.417 1.00 81.69 116 VAL A CA 1
ATOM 862 C C . VAL A 1 116 ? -6.839 -22.837 1.892 1.00 81.69 116 VAL A C 1
ATOM 864 O O . VAL A 1 116 ? -7.737 -22.554 2.689 1.00 81.69 116 VAL A O 1
ATOM 867 N N . PRO A 1 117 ? -5.714 -23.462 2.287 1.00 77.81 117 PRO A N 1
ATOM 868 C CA . PRO A 1 117 ? -5.470 -23.798 3.683 1.00 77.81 117 PRO A CA 1
ATOM 869 C C . PRO A 1 117 ? -5.181 -22.544 4.520 1.00 77.81 117 PRO A C 1
ATOM 871 O O . PRO A 1 117 ? -4.656 -21.548 4.024 1.00 77.81 117 PRO A O 1
ATOM 874 N N . VAL A 1 118 ? -5.518 -22.616 5.813 1.00 69.25 118 VAL A N 1
ATOM 875 C CA . VAL A 1 118 ? -5.489 -21.486 6.767 1.00 69.25 118 VAL A CA 1
ATOM 876 C C . VAL A 1 118 ? -4.095 -20.875 6.944 1.00 69.25 118 VAL A C 1
ATOM 878 O O . VAL A 1 118 ? -3.969 -19.728 7.345 1.00 69.25 118 VAL A O 1
ATOM 881 N N . GLU A 1 119 ? -3.048 -21.629 6.620 1.00 68.81 119 GLU A N 1
ATOM 882 C CA . GLU A 1 119 ? -1.649 -21.273 6.878 1.00 68.81 119 GLU A CA 1
ATOM 883 C C . GLU A 1 119 ? -1.084 -20.189 5.939 1.00 68.81 119 GLU A C 1
ATOM 885 O O . GLU A 1 119 ? 0.001 -19.674 6.196 1.00 68.81 119 GLU A O 1
ATOM 890 N N . TYR A 1 120 ? -1.802 -19.825 4.868 1.00 58.34 120 TYR A N 1
ATOM 891 C CA . TYR A 1 120 ? -1.400 -18.769 3.921 1.00 58.34 120 TYR A CA 1
ATOM 892 C C . TYR A 1 120 ? -2.126 -17.427 4.130 1.00 58.34 120 TYR A C 1
ATOM 894 O O . TYR A 1 120 ? -1.937 -16.514 3.322 1.00 58.34 120 TYR A O 1
ATOM 902 N N . GLY A 1 121 ? -2.982 -17.329 5.155 1.00 48.62 121 GLY A N 1
ATOM 903 C CA . GLY A 1 121 ? -3.744 -16.126 5.516 1.00 48.62 121 GLY A CA 1
ATOM 904 C C . GLY A 1 121 ? -3.089 -15.297 6.611 1.00 48.62 121 GLY A C 1
ATOM 905 O O . GLY A 1 121 ? -2.520 -15.901 7.545 1.00 48.62 121 GLY A O 1
#

Secondary structure (DSSP, 8-state):
---HHHHHHHHHHHHHHHHHHHHHHHHHH---HHHHHHHHHHIIIIIT--S-HHHHHHHHHHHHHHHHHHHHHHHHHT--HHHHHHH-HHHHHHHHHHHHHHHHHHHHHHHHHH---GGG-